Protein AF-A0A1R0WH63-F1 (afdb_monomer_lite)

Secondary structure (DSSP, 8-state):
-HHHHHHHHHHHHHHHHHHHHHH---HHHHHHHHHHHHHHHHS----EEEE-S-TTT--EEETT---EEETTTEEESSHHHHHHHTT--------------

Radius of gyration: 22.15 Å; chains: 1; bounding box: 42×49×55 Å

Sequence (101 aa):
MENQNKRRKARNQLNELYRKIEIEKNPRKIAFLRAEVSRIQNQKILFRVNFCDNPKCQKDIYSGQQVIKVGTSGIYCNMRCWAETFGAVTITVGEAVCSSK

Structure (mmCIF, N/CA/C/O backbone):
data_AF-A0A1R0WH63-F1
#
_entry.id   AF-A0A1R0WH63-F1
#
loop_
_atom_site.group_PDB
_atom_site.id
_atom_site.type_symbol
_atom_site.label_atom_id
_atom_site.label_alt_id
_atom_site.label_c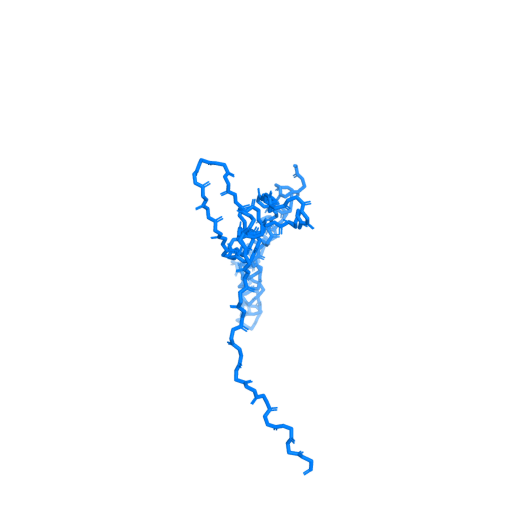omp_id
_atom_site.label_asym_id
_atom_site.label_entity_id
_atom_site.label_seq_id
_atom_site.pdbx_PDB_ins_code
_atom_site.Cartn_x
_atom_site.Cartn_y
_atom_site.Cartn_z
_atom_site.occupancy
_atom_site.B_iso_or_equiv
_atom_site.auth_seq_id
_atom_site.auth_comp_id
_atom_site.auth_asym_id
_atom_site.auth_atom_id
_atom_site.pdbx_PDB_model_num
ATOM 1 N N . MET A 1 1 ? 0.998 15.298 -1.637 1.00 53.03 1 MET A N 1
ATOM 2 C CA . MET A 1 1 ? 0.186 15.884 -0.541 1.00 53.03 1 MET A CA 1
ATOM 3 C C . MET A 1 1 ? -1.052 15.057 -0.189 1.00 53.03 1 MET A C 1
ATOM 5 O O . MET A 1 1 ? -1.282 14.820 0.989 1.00 53.03 1 MET A O 1
ATOM 9 N N . GLU A 1 2 ? -1.818 14.549 -1.158 1.00 54.94 2 GLU A N 1
ATOM 10 C CA . GLU A 1 2 ? -3.086 13.828 -0.912 1.00 54.94 2 GLU A CA 1
ATOM 11 C C . GLU A 1 2 ? -2.987 12.621 0.050 1.00 54.94 2 GLU A C 1
ATOM 13 O O . GLU A 1 2 ? -3.842 12.425 0.914 1.00 54.94 2 GLU A O 1
ATOM 18 N N . ASN A 1 3 ? -1.897 11.849 -0.024 1.00 61.72 3 ASN A N 1
ATOM 19 C CA . ASN A 1 3 ? -1.673 10.692 0.852 1.00 61.72 3 ASN A CA 1
ATOM 20 C C . ASN A 1 3 ? -1.422 11.057 2.322 1.00 61.72 3 ASN A C 1
ATOM 22 O O . ASN A 1 3 ? -1.800 10.297 3.214 1.00 61.72 3 ASN A O 1
ATOM 26 N N . GLN A 1 4 ? -0.813 12.213 2.601 1.00 63.62 4 GLN A N 1
ATOM 27 C CA . GLN A 1 4 ? -0.592 12.658 3.981 1.00 63.62 4 GLN A CA 1
ATOM 28 C C . GLN A 1 4 ? -1.914 13.080 4.635 1.00 63.62 4 GLN A C 1
ATOM 30 O O . GLN A 1 4 ? -2.162 12.737 5.791 1.00 63.62 4 GLN A O 1
ATOM 35 N N . ASN A 1 5 ? -2.808 13.715 3.870 1.00 76.38 5 ASN A N 1
ATOM 36 C CA . ASN A 1 5 ? -4.144 14.085 4.339 1.00 76.38 5 ASN A CA 1
ATOM 37 C C . ASN A 1 5 ? -5.012 12.856 4.644 1.00 76.38 5 ASN A C 1
ATOM 39 O O . ASN A 1 5 ? -5.662 12.816 5.689 1.00 76.38 5 ASN A O 1
ATOM 43 N N . LYS A 1 6 ? -4.969 11.816 3.797 1.00 75.25 6 LYS A N 1
ATOM 44 C CA . LYS A 1 6 ? -5.688 10.550 4.042 1.00 75.25 6 LYS A CA 1
ATOM 45 C C . LYS A 1 6 ? -5.206 9.855 5.322 1.00 75.25 6 LYS A C 1
ATOM 47 O O . LYS A 1 6 ? -6.029 9.457 6.143 1.00 75.25 6 LYS A O 1
ATOM 52 N N . ARG A 1 7 ? -3.887 9.799 5.558 1.00 71.94 7 ARG A N 1
ATOM 53 C CA . ARG A 1 7 ? -3.314 9.259 6.808 1.00 71.94 7 ARG A CA 1
ATOM 54 C C . ARG A 1 7 ? -3.714 10.070 8.035 1.00 71.94 7 ARG A C 1
ATOM 56 O O . ARG A 1 7 ? -4.063 9.491 9.059 1.00 71.94 7 ARG A O 1
ATOM 63 N N . ARG A 1 8 ? -3.685 11.403 7.935 1.00 80.19 8 ARG A N 1
ATOM 64 C CA . ARG A 1 8 ? -4.097 12.294 9.028 1.00 80.19 8 ARG A CA 1
ATOM 65 C C . ARG A 1 8 ? -5.570 12.081 9.385 1.00 80.19 8 ARG A C 1
ATOM 67 O O . ARG A 1 8 ? -5.894 11.984 10.563 1.00 80.19 8 ARG A O 1
ATOM 74 N N . LYS A 1 9 ? -6.440 11.922 8.383 1.00 84.62 9 LYS A N 1
ATOM 75 C CA . LYS A 1 9 ? -7.868 11.638 8.580 1.00 84.62 9 LYS A CA 1
ATOM 76 C C . LYS A 1 9 ? -8.101 10.283 9.255 1.00 84.62 9 LYS A C 1
ATOM 78 O O . LYS A 1 9 ? -8.802 10.240 10.260 1.00 84.62 9 LYS A O 1
ATOM 83 N N . ALA A 1 10 ? -7.459 9.217 8.771 1.00 81.75 10 ALA A N 1
ATOM 84 C CA . ALA A 1 10 ? -7.562 7.884 9.373 1.00 81.75 10 ALA A CA 1
ATOM 85 C C . ALA A 1 10 ? -7.058 7.865 10.827 1.00 81.75 10 ALA A C 1
ATOM 87 O O . ALA A 1 10 ? -7.692 7.281 11.702 1.00 81.75 10 ALA A O 1
ATOM 88 N N . ARG A 1 11 ? -5.956 8.572 11.113 1.00 82.00 11 ARG A N 1
ATOM 89 C CA . ARG A 1 11 ? -5.412 8.701 12.473 1.00 82.00 11 ARG A CA 1
ATOM 90 C C . ARG A 1 11 ? -6.360 9.452 13.410 1.00 82.00 11 ARG A C 1
ATOM 92 O O . ARG A 1 11 ? -6.553 9.024 14.542 1.00 82.00 11 ARG A O 1
ATOM 99 N N . ASN A 1 12 ? -6.978 10.533 12.935 1.00 87.94 12 ASN A N 1
ATOM 100 C CA . ASN A 1 12 ? -7.975 11.272 13.711 1.00 87.94 12 ASN A CA 1
ATOM 101 C C . ASN A 1 12 ? -9.202 10.401 14.027 1.00 87.94 12 ASN A C 1
ATOM 103 O O . ASN A 1 12 ? -9.658 10.397 15.166 1.00 87.94 12 ASN A O 1
ATOM 107 N N . GLN A 1 13 ? -9.685 9.623 13.051 1.00 88.06 13 GLN A N 1
ATOM 108 C CA . GLN A 1 13 ? -10.795 8.682 13.245 1.00 88.06 13 GLN A CA 1
ATOM 109 C C . GLN A 1 13 ? -10.459 7.596 14.279 1.00 88.06 13 GLN A C 1
ATOM 111 O O . GLN A 1 13 ? -11.271 7.305 15.152 1.00 88.06 13 GLN A O 1
ATOM 116 N N . LEU A 1 14 ? -9.245 7.040 14.229 1.00 87.50 14 LEU A N 1
ATOM 117 C CA . LEU A 1 14 ? -8.757 6.063 15.209 1.00 87.50 14 LEU A CA 1
ATOM 118 C C . LEU A 1 14 ? -8.731 6.636 16.631 1.00 87.50 14 LEU A C 1
ATOM 120 O O . LEU A 1 14 ? -9.234 6.006 17.559 1.00 87.50 14 LEU A O 1
ATOM 124 N N . ASN A 1 15 ? -8.200 7.849 16.798 1.00 89.31 15 ASN A N 1
ATOM 125 C CA . ASN A 1 15 ? -8.157 8.518 18.100 1.00 89.31 15 ASN A CA 1
ATOM 126 C C . ASN A 1 15 ? -9.563 8.767 18.670 1.00 89.31 15 ASN A C 1
ATOM 128 O O . ASN A 1 15 ? -9.778 8.626 19.873 1.00 89.31 15 ASN A O 1
ATOM 132 N N . GLU A 1 16 ? -10.526 9.125 17.818 1.00 93.62 16 GLU A N 1
ATOM 133 C CA . GLU A 1 16 ? -11.918 9.315 18.231 1.00 93.62 16 GLU A CA 1
ATOM 134 C C . GLU A 1 16 ? -12.561 8.000 18.700 1.00 93.62 16 GLU A C 1
ATOM 136 O O . GLU A 1 16 ? -13.247 7.976 19.723 1.00 93.62 16 GLU A O 1
ATOM 141 N N . LEU A 1 17 ? -12.310 6.894 17.992 1.00 91.25 17 LEU A N 1
ATOM 142 C CA . LEU A 1 17 ? -12.794 5.569 18.385 1.00 91.25 17 LEU A CA 1
ATOM 143 C C . LEU A 1 17 ? -12.201 5.114 19.722 1.00 91.25 17 LEU A C 1
ATOM 145 O O . LEU A 1 17 ? -12.945 4.610 20.560 1.00 91.25 17 LEU A O 1
ATOM 149 N N . TYR A 1 18 ? -1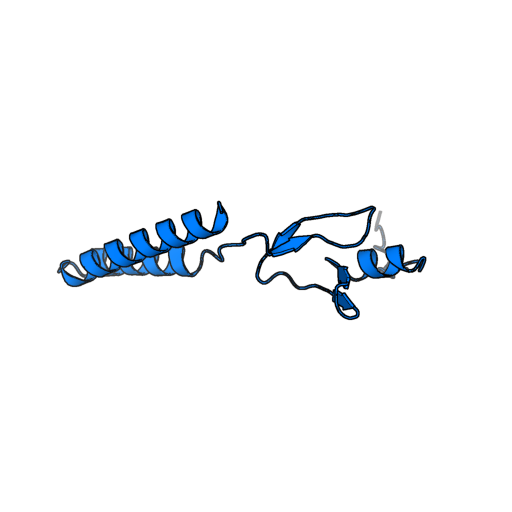0.905 5.343 19.960 1.00 90.88 18 TYR A N 1
ATOM 150 C CA . TYR A 1 18 ? -10.283 5.022 21.249 1.00 90.88 18 TYR A CA 1
ATOM 151 C C . TYR A 1 18 ? -10.917 5.795 22.410 1.00 90.88 18 TYR A C 1
ATOM 153 O O . TYR A 1 18 ? -11.280 5.179 23.409 1.00 90.88 18 TYR A O 1
ATOM 161 N N . ARG A 1 19 ? -11.172 7.102 22.251 1.00 93.62 19 ARG A N 1
ATOM 162 C CA . ARG A 1 19 ? -11.891 7.892 23.270 1.00 93.62 19 ARG A CA 1
ATOM 163 C C . ARG A 1 19 ? -13.295 7.353 23.543 1.00 93.62 19 ARG A C 1
ATOM 165 O O . ARG A 1 19 ? -13.724 7.298 24.690 1.00 93.62 19 ARG A O 1
ATOM 172 N N . LYS A 1 20 ? -14.025 6.939 22.501 1.00 93.56 20 LYS A N 1
ATOM 173 C CA . LYS A 1 20 ? -15.360 6.337 22.668 1.00 93.56 20 LYS A CA 1
ATOM 174 C C . LYS A 1 20 ? -15.293 5.023 23.444 1.00 93.56 20 LYS A C 1
ATOM 176 O O . LYS A 1 20 ? -16.172 4.778 24.259 1.00 93.56 20 LYS A O 1
ATOM 181 N N . ILE A 1 21 ? -14.265 4.205 23.218 1.00 92.94 21 ILE A N 1
ATOM 182 C CA . ILE A 1 21 ? -14.058 2.944 23.946 1.00 92.94 21 ILE A CA 1
ATOM 183 C C . ILE A 1 21 ? -13.781 3.192 25.433 1.00 92.94 21 ILE A C 1
ATOM 185 O O . ILE A 1 21 ? -14.293 2.445 26.256 1.00 92.94 21 ILE A O 1
ATOM 189 N N . GLU A 1 22 ? -13.008 4.226 25.777 1.00 91.25 22 GLU A N 1
ATOM 190 C CA . GLU A 1 22 ? -12.691 4.568 27.174 1.00 91.25 22 GLU A CA 1
ATOM 191 C C . GLU A 1 22 ? -13.922 5.015 27.978 1.00 91.25 22 GLU A C 1
ATOM 193 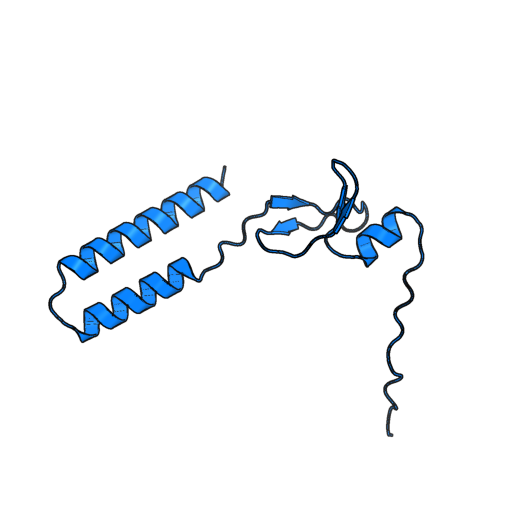O O . GLU A 1 22 ? -14.018 4.732 29.170 1.00 91.25 22 GLU A O 1
ATOM 198 N N . ILE A 1 23 ? -14.866 5.708 27.334 1.00 94.62 23 ILE A N 1
ATOM 199 C CA . ILE A 1 23 ? -16.065 6.254 27.992 1.00 94.62 23 ILE A CA 1
ATOM 200 C C . ILE A 1 23 ? -17.217 5.233 28.007 1.00 94.62 23 ILE A C 1
ATOM 202 O O . ILE A 1 23 ? -18.086 5.274 28.882 1.00 94.62 23 ILE A O 1
ATOM 206 N N . GLU A 1 24 ? -17.258 4.325 27.031 1.00 94.00 24 GLU A N 1
ATOM 207 C CA . GLU A 1 24 ? -18.343 3.361 26.872 1.00 94.00 24 GLU A CA 1
ATOM 208 C C . GLU A 1 24 ? -18.309 2.281 27.961 1.00 94.00 24 GLU A C 1
ATOM 210 O O . GLU A 1 24 ? -17.286 1.651 28.209 1.00 94.00 24 GLU A O 1
ATOM 215 N N . LYS A 1 25 ? -19.462 2.029 28.591 1.00 92.12 25 LYS A N 1
ATOM 216 C CA . LYS A 1 25 ? -19.615 1.011 29.646 1.00 92.12 25 LYS A CA 1
ATOM 217 C C . LYS A 1 25 ? -20.296 -0.258 29.136 1.00 92.12 25 LYS A C 1
ATOM 219 O O . LYS A 1 25 ? -20.221 -1.297 29.786 1.00 92.12 25 LYS A O 1
ATOM 224 N N . ASN A 1 26 ? -20.968 -0.197 27.982 1.00 95.38 26 ASN A N 1
ATOM 225 C CA . ASN A 1 26 ? -21.657 -1.347 27.410 1.00 95.38 26 ASN A CA 1
ATOM 226 C C . ASN A 1 26 ? -20.672 -2.289 26.683 1.00 95.38 26 ASN A C 1
ATOM 228 O O . ASN A 1 26 ? -20.127 -1.916 25.638 1.00 95.38 26 ASN A O 1
ATOM 232 N N . PRO A 1 27 ? -20.503 -3.545 27.139 1.00 90.62 27 PRO A N 1
ATOM 233 C CA . PRO A 1 27 ? -19.515 -4.470 26.582 1.00 90.62 27 PRO A CA 1
ATOM 234 C C . PRO A 1 27 ? -1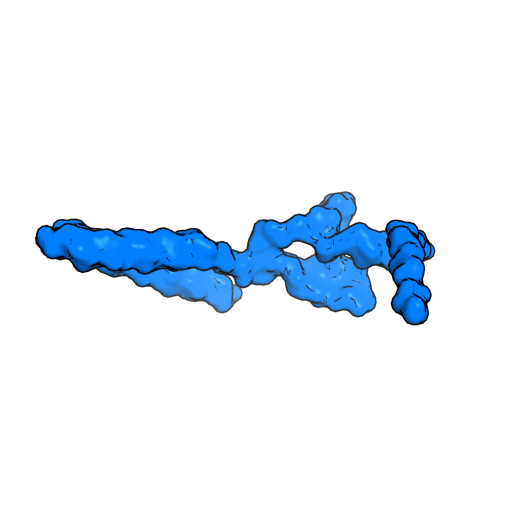9.774 -4.837 25.114 1.00 90.62 27 PRO A C 1
ATOM 236 O O . PRO A 1 27 ? -18.825 -4.992 24.344 1.00 90.62 27 PRO A O 1
ATOM 239 N N . ARG A 1 28 ? -21.041 -4.919 24.678 1.00 92.38 28 ARG A N 1
ATOM 240 C CA . ARG A 1 28 ? -21.375 -5.202 23.268 1.00 92.38 28 ARG A CA 1
ATOM 241 C C . ARG A 1 28 ? -20.947 -4.055 22.358 1.00 92.38 28 ARG A C 1
ATOM 243 O O . ARG A 1 28 ? -20.440 -4.277 21.261 1.00 92.38 28 ARG A O 1
ATOM 250 N N . LYS A 1 29 ? -21.116 -2.822 22.834 1.00 92.88 29 LYS A N 1
ATOM 251 C CA . LYS A 1 29 ? -20.753 -1.617 22.089 1.00 92.88 29 LYS A CA 1
ATOM 252 C C . LYS A 1 29 ? -19.237 -1.414 22.052 1.00 92.88 29 LYS A C 1
ATOM 254 O O . LYS A 1 29 ? -18.708 -1.060 21.004 1.00 92.88 29 LYS A O 1
ATOM 259 N N . ILE A 1 30 ? -18.527 -1.756 23.130 1.00 91.00 30 ILE A N 1
ATOM 260 C CA . ILE A 1 30 ? -17.056 -1.820 23.145 1.00 91.00 30 ILE A CA 1
ATOM 261 C C . ILE A 1 30 ? -16.538 -2.824 22.107 1.00 91.00 30 ILE A C 1
ATOM 263 O O . ILE A 1 30 ? -15.625 -2.497 21.351 1.00 91.00 30 ILE A O 1
ATOM 267 N N . ALA A 1 31 ? -17.117 -4.028 22.037 1.00 91.38 31 ALA A N 1
ATOM 268 C CA . ALA A 1 31 ? -16.714 -5.039 21.058 1.00 91.38 31 ALA A CA 1
ATOM 269 C C . ALA A 1 31 ? -16.888 -4.540 19.613 1.00 91.38 31 ALA A C 1
ATOM 271 O O . ALA A 1 31 ? -15.978 -4.687 18.797 1.00 91.38 31 ALA A O 1
ATOM 272 N N . PHE A 1 32 ? -18.009 -3.872 19.324 1.00 94.19 32 PHE A N 1
ATOM 273 C CA . PHE A 1 32 ? -18.251 -3.245 18.024 1.00 94.19 32 PHE A CA 1
ATOM 274 C C . PHE A 1 32 ? -17.215 -2.158 17.693 1.00 94.19 32 PHE A C 1
ATOM 276 O O . PHE A 1 32 ? -16.625 -2.165 16.615 1.00 94.19 32 PHE A O 1
ATOM 283 N N . LEU A 1 33 ? -16.929 -1.254 18.636 1.00 93.00 33 LEU A N 1
ATOM 284 C CA . LEU A 1 33 ? -15.935 -0.194 18.441 1.00 93.00 33 LEU A CA 1
ATOM 285 C C . LEU A 1 33 ? -14.523 -0.756 18.212 1.00 93.00 33 LEU A C 1
ATOM 287 O O . LEU A 1 33 ? -13.791 -0.248 17.364 1.00 93.00 33 LEU A O 1
ATOM 291 N N . ARG A 1 34 ? -14.146 -1.827 18.922 1.00 90.38 34 ARG A N 1
ATOM 292 C CA . ARG A 1 34 ? -12.866 -2.524 18.711 1.00 90.38 34 ARG A CA 1
ATOM 293 C C . ARG A 1 34 ? -12.786 -3.173 17.329 1.00 90.38 34 ARG A C 1
ATOM 295 O O . ARG A 1 34 ? -11.737 -3.091 16.697 1.00 90.38 34 ARG A O 1
ATOM 302 N N . ALA A 1 35 ? -13.880 -3.755 16.838 1.00 88.62 35 ALA A N 1
ATOM 303 C CA . ALA A 1 35 ? -13.935 -4.295 15.482 1.00 88.62 35 ALA A CA 1
ATOM 304 C C . ALA A 1 35 ? -13.726 -3.198 14.422 1.00 88.62 35 ALA A C 1
ATOM 306 O O . ALA A 1 35 ? -12.973 -3.407 13.471 1.00 88.62 35 ALA A O 1
ATOM 307 N N . GLU A 1 36 ? -14.304 -2.007 14.613 1.00 90.12 36 GLU A N 1
ATOM 308 C CA . GLU A 1 36 ? -14.098 -0.872 13.700 1.00 90.12 36 GLU A CA 1
ATOM 309 C C . GLU A 1 36 ? -12.653 -0.345 13.751 1.00 90.12 36 GLU A C 1
ATOM 311 O O . GLU A 1 36 ? -12.063 -0.056 12.710 1.00 90.12 36 GLU A O 1
ATOM 316 N N . VAL A 1 37 ? -12.034 -0.296 14.939 1.00 88.56 37 VAL A N 1
ATOM 317 C CA . VAL A 1 37 ? -10.599 0.014 15.088 1.00 88.56 37 VAL A CA 1
ATOM 318 C C . VAL A 1 37 ? -9.753 -0.975 14.290 1.00 88.56 37 VAL A C 1
ATOM 320 O O . VAL A 1 37 ? -8.932 -0.552 13.475 1.00 88.56 37 VAL A O 1
ATOM 323 N N . SER A 1 38 ? -9.988 -2.279 14.457 1.00 84.56 38 SER A N 1
ATOM 324 C CA . SER A 1 38 ? -9.291 -3.304 13.678 1.00 84.56 38 SER A CA 1
ATOM 325 C C . SER A 1 38 ? -9.551 -3.156 12.181 1.00 84.56 38 SER A C 1
ATOM 327 O O . SER A 1 38 ? -8.628 -3.332 11.396 1.00 84.56 38 SER A O 1
ATOM 329 N N . ARG A 1 39 ? -10.760 -2.776 11.756 1.00 84.44 39 ARG A N 1
ATOM 330 C CA . ARG A 1 39 ? -11.085 -2.538 10.342 1.00 84.44 39 ARG A CA 1
ATOM 331 C C . ARG A 1 39 ? -10.267 -1.392 9.750 1.00 84.44 39 ARG A C 1
ATOM 333 O O . ARG A 1 39 ? -9.720 -1.544 8.662 1.00 84.44 39 ARG A O 1
ATOM 340 N N . ILE A 1 40 ? -10.146 -0.273 10.462 1.00 82.75 40 ILE A N 1
ATOM 341 C CA . ILE A 1 40 ? -9.367 0.892 10.015 1.00 82.75 40 ILE A CA 1
ATOM 342 C C . ILE A 1 40 ? -7.861 0.596 10.055 1.00 82.75 40 ILE A C 1
ATOM 344 O O . ILE A 1 40 ? -7.134 1.015 9.159 1.00 82.75 40 ILE A O 1
ATOM 348 N N . GLN A 1 41 ? -7.383 -0.151 11.053 1.00 76.69 41 GLN A N 1
ATOM 349 C CA . GLN A 1 41 ? -5.980 -0.578 11.123 1.00 76.69 41 GLN A CA 1
ATOM 350 C C . GLN A 1 41 ? -5.622 -1.589 10.024 1.00 76.69 41 GLN A C 1
ATOM 352 O O . GLN A 1 41 ? -4.538 -1.512 9.448 1.00 76.69 41 GLN A O 1
ATOM 357 N N . ASN A 1 42 ? -6.540 -2.508 9.710 1.00 71.62 42 ASN A N 1
ATOM 358 C CA . ASN A 1 42 ? -6.362 -3.544 8.691 1.00 71.62 42 ASN A CA 1
ATOM 359 C C . ASN A 1 42 ? -6.702 -3.073 7.277 1.00 71.62 42 ASN A C 1
ATOM 361 O O . ASN A 1 42 ? -6.359 -3.760 6.312 1.00 71.62 42 ASN A O 1
ATOM 365 N N . GLN A 1 43 ? -7.322 -1.901 7.118 1.00 70.62 43 GLN A N 1
ATOM 366 C CA . GLN A 1 43 ? -7.248 -1.172 5.861 1.00 70.62 43 GLN A CA 1
ATOM 367 C C . GLN A 1 43 ? -5.775 -0.842 5.632 1.00 70.62 43 GLN A C 1
ATOM 369 O O . GLN A 1 43 ? -5.278 0.200 6.052 1.00 70.62 43 GLN A O 1
ATOM 374 N N . LYS A 1 44 ? -5.060 -1.747 4.949 1.00 59.44 44 LYS A N 1
ATOM 375 C CA . LYS A 1 44 ? -3.794 -1.437 4.291 1.00 59.44 44 LYS A CA 1
ATOM 376 C C . LYS A 1 44 ? -4.074 -0.210 3.443 1.00 59.44 44 LYS A C 1
ATOM 378 O O . LYS A 1 44 ? -4.679 -0.312 2.378 1.00 59.44 44 LYS A O 1
ATOM 383 N N . ILE A 1 45 ? -3.690 0.960 3.942 1.00 59.25 45 ILE A N 1
ATOM 384 C CA . ILE A 1 45 ? -3.730 2.186 3.163 1.00 59.25 45 ILE A CA 1
ATOM 385 C C . ILE A 1 45 ? -2.688 1.963 2.070 1.00 59.25 45 ILE A C 1
ATOM 387 O O . ILE A 1 45 ? -1.501 2.206 2.267 1.00 59.25 45 ILE A O 1
ATOM 391 N N . LEU A 1 46 ? -3.126 1.414 0.940 1.00 60.50 46 LEU A N 1
ATOM 392 C CA . LEU A 1 46 ? -2.340 1.282 -0.272 1.00 60.50 46 LEU A CA 1
ATOM 393 C C . LEU A 1 46 ? -2.166 2.699 -0.804 1.00 60.50 46 LEU A C 1
ATOM 395 O O . LEU A 1 46 ? -3.026 3.249 -1.484 1.00 60.50 46 LEU A O 1
ATOM 399 N N . PHE A 1 47 ? -1.072 3.339 -0.415 1.00 69.25 47 PHE A N 1
ATOM 400 C CA . PHE A 1 47 ? -0.673 4.615 -0.984 1.00 69.25 47 PHE A CA 1
ATOM 401 C C . PHE A 1 47 ? 0.344 4.359 -2.089 1.00 69.25 47 PHE A C 1
ATOM 403 O O . PHE A 1 47 ? 1.224 3.509 -1.931 1.00 69.25 47 PHE A O 1
ATOM 410 N N . ARG A 1 48 ? 0.223 5.088 -3.203 1.00 81.19 48 ARG A N 1
ATOM 411 C CA . ARG A 1 48 ? 1.223 5.053 -4.272 1.00 81.19 48 ARG A CA 1
ATOM 412 C C . ARG A 1 48 ? 2.575 5.503 -3.717 1.00 81.19 48 ARG A C 1
ATOM 414 O O . ARG A 1 48 ? 2.664 6.577 -3.115 1.00 81.19 48 ARG A O 1
ATOM 421 N N . VAL A 1 49 ? 3.591 4.672 -3.910 1.00 84.75 49 VAL A N 1
ATOM 422 C CA . VAL A 1 49 ? 4.981 4.890 -3.495 1.00 84.75 49 VAL A CA 1
ATOM 423 C C . VAL A 1 49 ? 5.828 5.310 -4.687 1.00 84.75 49 VAL A C 1
ATOM 425 O O . VAL A 1 49 ? 6.599 6.255 -4.568 1.00 84.75 49 VAL A O 1
ATOM 428 N N . ASN A 1 50 ? 5.676 4.628 -5.823 1.00 89.81 50 ASN A N 1
ATOM 429 C CA . ASN A 1 50 ? 6.441 4.904 -7.036 1.00 89.81 50 ASN A CA 1
ATOM 430 C C . ASN A 1 50 ? 5.673 4.450 -8.293 1.00 89.81 50 ASN A C 1
ATOM 432 O O . ASN A 1 50 ? 4.497 4.092 -8.196 1.00 89.81 50 ASN A O 1
ATOM 436 N N . PHE A 1 51 ? 6.343 4.445 -9.442 1.00 92.69 51 PHE A N 1
ATOM 437 C CA . PHE A 1 51 ? 5.872 3.892 -10.708 1.00 92.69 51 PHE A CA 1
ATOM 438 C C . PHE A 1 51 ? 6.794 2.764 -11.180 1.00 92.69 51 PHE A C 1
ATOM 440 O O . PHE A 1 51 ? 7.927 2.643 -10.721 1.00 92.69 51 PHE A O 1
ATOM 447 N N . CYS A 1 52 ? 6.287 1.920 -12.076 1.00 93.88 52 CYS A N 1
ATOM 448 C CA . CYS A 1 52 ? 7.094 0.927 -12.779 1.00 93.88 52 CYS A CA 1
ATOM 449 C C . CYS A 1 52 ? 7.960 1.600 -13.854 1.00 93.88 52 CYS A C 1
ATOM 451 O O . CYS A 1 52 ? 7.418 2.270 -14.732 1.00 93.88 52 CYS A O 1
ATOM 453 N N . ASP A 1 53 ? 9.267 1.343 -13.845 1.00 94.69 53 ASP A N 1
ATOM 454 C CA . ASP A 1 53 ? 10.229 1.939 -14.783 1.00 94.69 53 ASP A CA 1
ATOM 455 C C . ASP A 1 53 ? 10.178 1.352 -16.202 1.00 94.69 53 ASP A C 1
ATOM 457 O O . ASP A 1 53 ? 10.840 1.865 -17.100 1.00 94.69 53 ASP A O 1
ATOM 461 N N . ASN A 1 54 ? 9.378 0.306 -16.448 1.00 93.38 54 ASN A N 1
ATOM 462 C CA . ASN A 1 54 ? 9.129 -0.159 -17.816 1.00 93.38 54 ASN A CA 1
ATOM 463 C C . ASN A 1 54 ? 8.305 0.906 -18.576 1.00 93.38 54 ASN A C 1
ATOM 465 O O . ASN A 1 54 ? 7.134 1.109 -18.217 1.00 93.38 54 ASN A O 1
ATOM 469 N N . PRO A 1 55 ? 8.837 1.515 -19.660 1.00 90.50 55 PRO A N 1
ATOM 470 C CA . PRO A 1 55 ? 8.157 2.575 -20.410 1.00 90.50 55 PRO A CA 1
ATOM 471 C C . PRO A 1 55 ? 6.810 2.156 -21.007 1.00 90.50 55 PRO A C 1
ATOM 473 O O . PRO A 1 55 ? 5.946 2.999 -21.215 1.00 90.50 55 PRO A O 1
ATOM 476 N N . LYS A 1 56 ? 6.609 0.857 -21.267 1.00 91.06 56 LYS A N 1
ATOM 477 C CA . LYS A 1 56 ? 5.340 0.318 -21.786 1.00 91.06 56 LYS A CA 1
ATOM 478 C C . LYS A 1 56 ? 4.280 0.121 -20.699 1.00 91.06 56 LYS A C 1
ATOM 480 O O . LYS A 1 56 ? 3.107 -0.037 -21.020 1.00 91.06 56 LYS A O 1
ATOM 485 N N . CYS A 1 57 ? 4.684 0.066 -19.428 1.00 92.88 57 CYS A N 1
ATOM 486 C CA . CYS A 1 57 ? 3.806 -0.270 -18.309 1.00 92.88 57 CYS A CA 1
ATOM 487 C C . CYS A 1 57 ? 3.443 0.961 -17.477 1.00 92.88 57 CYS A C 1
ATOM 489 O O . CYS A 1 57 ? 2.259 1.241 -17.318 1.00 92.88 57 CYS A O 1
ATOM 491 N N . GLN A 1 58 ? 4.444 1.650 -16.912 1.00 91.94 58 GLN A N 1
ATOM 492 C CA . GLN A 1 58 ? 4.292 2.859 -16.080 1.00 91.94 58 GLN A CA 1
ATOM 493 C C . GLN A 1 58 ? 3.199 2.796 -14.989 1.00 91.94 58 GLN A C 1
ATOM 495 O O . GLN A 1 58 ? 2.695 3.821 -14.534 1.00 91.94 58 GLN A O 1
ATOM 500 N N . LYS A 1 59 ? 2.822 1.594 -14.532 1.00 92.06 59 LYS A N 1
ATOM 501 C CA . LYS A 1 59 ? 1.778 1.414 -13.514 1.00 92.06 59 LYS A CA 1
ATOM 502 C C . LYS A 1 59 ? 2.218 1.937 -12.149 1.00 92.06 59 LYS A C 1
ATOM 504 O O . LYS A 1 59 ? 3.377 1.777 -11.762 1.00 92.06 59 LYS A O 1
ATOM 509 N N . ASP A 1 60 ? 1.250 2.464 -11.402 1.00 92.06 60 ASP A N 1
ATOM 510 C CA . ASP A 1 60 ? 1.392 2.815 -9.990 1.00 92.06 60 ASP A CA 1
ATOM 511 C C . ASP A 1 60 ? 1.852 1.601 -9.161 1.00 92.06 60 ASP A C 1
ATOM 513 O O . ASP A 1 60 ? 1.307 0.500 -9.274 1.00 92.06 60 ASP A O 1
ATOM 517 N N . ILE A 1 61 ? 2.835 1.822 -8.289 1.00 89.38 61 ILE A N 1
ATOM 518 C CA . ILE A 1 61 ? 3.310 0.862 -7.290 1.00 89.38 61 ILE A CA 1
ATOM 519 C C . ILE A 1 61 ? 2.826 1.319 -5.922 1.00 89.38 61 ILE A C 1
ATOM 521 O O . ILE A 1 61 ? 3.130 2.434 -5.485 1.00 89.38 61 ILE A O 1
ATOM 525 N N . TYR A 1 62 ? 2.103 0.449 -5.221 1.00 88.00 62 TYR A N 1
ATOM 526 C CA . TYR A 1 62 ? 1.532 0.752 -3.911 1.00 88.00 62 TYR A CA 1
ATOM 527 C C . TYR A 1 62 ? 2.355 0.179 -2.755 1.00 88.00 62 TYR A C 1
ATOM 529 O O . TYR A 1 62 ? 3.127 -0.767 -2.896 1.00 88.00 62 TYR A O 1
ATOM 537 N N . SER A 1 63 ? 2.186 0.765 -1.572 1.00 83.19 63 SER A N 1
ATOM 538 C CA . SER A 1 63 ? 2.853 0.304 -0.354 1.00 83.19 63 SER A CA 1
ATOM 539 C C . SER A 1 63 ? 2.529 -1.158 -0.033 1.00 83.19 63 SER A C 1
ATOM 541 O O . SER A 1 63 ? 1.368 -1.546 0.019 1.00 83.19 63 SER A O 1
ATOM 543 N N . GLY A 1 64 ? 3.561 -1.971 0.206 1.00 82.50 64 GLY A N 1
ATOM 544 C CA . GLY A 1 64 ? 3.407 -3.400 0.494 1.00 82.50 64 GLY A CA 1
ATOM 545 C C . GLY A 1 64 ? 3.210 -4.282 -0.744 1.00 82.50 64 GLY A C 1
ATOM 546 O O . GLY A 1 64 ? 3.064 -5.493 -0.593 1.00 82.50 64 GLY A O 1
ATOM 547 N N . GLN A 1 65 ? 3.223 -3.706 -1.949 1.00 85.12 65 GLN A N 1
ATOM 548 C CA . GLN A 1 65 ? 3.307 -4.459 -3.197 1.00 85.12 65 GLN A CA 1
ATOM 549 C C . GLN A 1 65 ? 4.722 -5.033 -3.357 1.00 85.12 65 GLN A C 1
ATOM 551 O O . GLN A 1 65 ? 5.708 -4.324 -3.153 1.00 85.12 65 GLN A O 1
ATOM 556 N N . GLN A 1 66 ? 4.826 -6.311 -3.726 1.00 89.88 66 GLN A N 1
ATOM 557 C CA . GLN A 1 66 ? 6.108 -6.904 -4.105 1.00 89.88 66 GLN A CA 1
ATOM 558 C C . GLN A 1 66 ? 6.585 -6.300 -5.428 1.00 89.88 66 GLN A C 1
ATOM 560 O O . GLN A 1 66 ? 5.805 -6.143 -6.367 1.00 89.88 66 GLN A O 1
ATOM 565 N N . VAL A 1 67 ? 7.867 -5.950 -5.486 1.00 93.94 67 VAL A N 1
ATOM 566 C CA . VAL A 1 67 ? 8.499 -5.308 -6.643 1.00 93.94 67 VAL A CA 1
ATOM 567 C C . VAL A 1 67 ? 9.879 -5.896 -6.877 1.00 93.94 67 VAL A C 1
ATOM 569 O O . VAL A 1 67 ? 10.482 -6.466 -5.968 1.00 93.94 67 VAL A O 1
ATOM 572 N N . ILE A 1 68 ? 10.400 -5.701 -8.083 1.00 93.19 68 ILE A N 1
ATOM 573 C CA . ILE A 1 68 ? 11.796 -5.982 -8.405 1.00 93.19 68 ILE A CA 1
ATOM 574 C C . ILE A 1 68 ? 12.555 -4.667 -8.384 1.00 93.19 68 ILE A C 1
ATOM 576 O O . ILE A 1 68 ? 12.213 -3.743 -9.121 1.00 93.19 68 ILE A O 1
ATOM 580 N N . LYS A 1 69 ? 13.586 -4.592 -7.542 1.00 92.69 69 LYS A N 1
ATOM 581 C CA . LYS A 1 69 ? 14.504 -3.456 -7.484 1.00 92.69 69 LYS A CA 1
ATOM 582 C C . LYS A 1 69 ? 15.824 -3.829 -8.153 1.00 92.69 69 LYS A C 1
ATOM 584 O O . LYS A 1 69 ? 16.420 -4.840 -7.797 1.00 92.69 69 LYS A O 1
ATOM 589 N N . VAL A 1 70 ? 16.279 -3.002 -9.087 1.00 89.62 70 VAL A N 1
ATOM 590 C CA . VAL A 1 70 ? 17.504 -3.210 -9.867 1.00 89.62 70 VAL A CA 1
ATOM 591 C C . VAL A 1 70 ? 18.342 -1.940 -9.825 1.00 89.62 70 VAL A C 1
ATOM 593 O O . VAL A 1 70 ? 17.892 -0.870 -10.231 1.00 89.62 70 VAL A O 1
ATOM 596 N N . GLY A 1 71 ? 19.569 -2.049 -9.319 1.00 86.88 71 GLY A N 1
ATOM 597 C CA . GLY A 1 71 ? 20.438 -0.892 -9.110 1.00 86.88 71 GLY A CA 1
ATOM 598 C C . GLY A 1 71 ? 19.843 0.135 -8.138 1.00 86.88 71 GLY A C 1
ATOM 599 O O . GLY A 1 71 ? 19.122 -0.205 -7.194 1.00 86.88 71 GLY A O 1
ATOM 600 N N . THR A 1 72 ? 20.180 1.408 -8.352 1.00 84.00 72 THR A N 1
ATOM 601 C CA . THR A 1 72 ? 19.830 2.493 -7.423 1.00 84.00 72 THR A CA 1
ATOM 602 C C . THR A 1 72 ? 18.387 2.969 -7.589 1.00 84.00 72 THR A C 1
ATOM 604 O O . THR A 1 72 ? 17.703 3.182 -6.587 1.00 84.00 72 THR A O 1
ATOM 607 N N . SER A 1 73 ? 17.918 3.111 -8.833 1.00 82.69 73 SER A N 1
ATOM 608 C CA . SER A 1 73 ? 16.611 3.698 -9.159 1.00 82.69 73 SER A CA 1
ATOM 609 C C . SER A 1 73 ? 15.619 2.737 -9.808 1.00 82.69 73 SER A C 1
ATOM 611 O O . SER A 1 73 ? 14.431 3.015 -9.727 1.00 82.69 73 SER A O 1
ATOM 613 N N . GLY A 1 74 ? 16.074 1.623 -10.393 1.00 90.31 74 GLY A N 1
ATOM 614 C CA . GLY A 1 74 ? 15.222 0.712 -11.155 1.00 90.31 74 GLY A CA 1
ATOM 615 C C . GLY A 1 74 ? 14.187 0.013 -10.276 1.00 90.31 74 GLY A C 1
ATOM 616 O O . GLY A 1 74 ? 14.562 -0.812 -9.442 1.00 90.31 74 GLY A O 1
ATOM 617 N N . ILE A 1 75 ? 12.899 0.294 -10.461 1.00 94.06 75 ILE A N 1
ATOM 618 C CA . ILE A 1 75 ? 11.790 -0.384 -9.786 1.00 94.06 75 ILE A CA 1
ATOM 619 C C . ILE A 1 75 ? 10.777 -0.882 -10.818 1.00 94.06 75 ILE A C 1
ATOM 621 O O . ILE A 1 75 ? 10.191 -0.118 -11.579 1.00 94.06 75 ILE A O 1
ATOM 625 N N . TYR A 1 76 ? 10.501 -2.184 -10.790 1.00 94.62 76 TYR A N 1
ATOM 626 C CA . TYR A 1 76 ? 9.576 -2.843 -11.707 1.00 94.62 76 TYR A CA 1
ATOM 627 C C . TYR A 1 76 ? 8.471 -3.558 -10.936 1.00 94.62 76 TYR A C 1
ATOM 629 O O . TYR A 1 76 ? 8.717 -4.221 -9.927 1.00 94.62 76 TYR A O 1
ATOM 637 N N . CYS A 1 77 ? 7.233 -3.456 -11.423 1.00 93.94 77 CYS A N 1
ATOM 638 C CA . CYS A 1 77 ? 6.076 -4.040 -10.743 1.00 93.94 77 CYS A CA 1
ATOM 639 C C . CYS A 1 77 ? 6.037 -5.578 -10.796 1.00 93.94 77 CYS A C 1
ATOM 641 O O . CYS A 1 77 ? 5.310 -6.180 -10.012 1.00 93.94 77 CYS A O 1
ATOM 643 N N . ASN A 1 78 ? 6.788 -6.208 -11.708 1.00 92.56 78 ASN A N 1
ATOM 644 C CA . ASN A 1 78 ? 6.980 -7.658 -11.803 1.00 92.56 78 ASN A CA 1
ATOM 645 C C . ASN A 1 78 ? 8.180 -8.017 -12.709 1.00 92.56 78 ASN A C 1
ATOM 647 O O . ASN A 1 78 ? 8.738 -7.155 -13.392 1.00 92.56 78 ASN A O 1
ATOM 651 N N . MET A 1 79 ? 8.531 -9.311 -12.738 1.00 90.06 79 MET A N 1
ATOM 652 C CA . MET A 1 79 ? 9.633 -9.881 -13.536 1.00 90.06 79 MET A CA 1
ATOM 653 C C . MET A 1 79 ? 9.505 -9.607 -15.024 1.00 90.06 79 MET A C 1
ATOM 655 O O . MET A 1 79 ? 10.478 -9.221 -15.662 1.00 90.06 79 MET A O 1
ATOM 659 N N . ARG A 1 80 ? 8.296 -9.746 -15.566 1.00 90.38 80 ARG A N 1
ATOM 660 C CA . ARG A 1 80 ? 8.033 -9.487 -16.979 1.00 90.38 80 ARG A CA 1
ATOM 661 C C . ARG A 1 80 ? 8.365 -8.043 -17.355 1.00 90.38 80 ARG A C 1
ATOM 663 O O . ARG A 1 80 ? 9.019 -7.818 -18.363 1.00 90.38 80 ARG A O 1
ATOM 670 N N . CYS A 1 81 ? 7.961 -7.071 -16.535 1.00 92.25 81 CYS A N 1
ATOM 671 C CA . CYS A 1 81 ? 8.249 -5.666 -16.809 1.00 92.25 81 CYS A CA 1
ATOM 672 C C . CYS A 1 81 ? 9.750 -5.379 -16.792 1.00 92.25 81 CYS A C 1
ATOM 674 O O . CYS A 1 81 ? 10.229 -4.634 -17.640 1.00 92.25 81 CYS A O 1
ATOM 676 N N . TRP A 1 82 ? 10.491 -5.979 -15.862 1.00 91.88 82 TRP A N 1
ATOM 677 C CA . TRP A 1 82 ? 11.945 -5.851 -15.857 1.00 91.88 82 TRP A CA 1
ATOM 678 C C . TRP A 1 82 ? 12.579 -6.493 -17.103 1.00 91.88 82 TRP A C 1
ATOM 680 O O . TRP A 1 82 ? 13.344 -5.833 -17.804 1.00 91.88 82 TRP A O 1
ATOM 690 N N . ALA A 1 83 ? 12.197 -7.732 -17.427 1.00 90.25 83 ALA A N 1
ATOM 691 C CA . ALA A 1 83 ? 12.716 -8.482 -18.571 1.00 90.25 83 ALA A CA 1
ATOM 692 C C . ALA A 1 83 ? 12.478 -7.762 -19.910 1.00 90.25 83 ALA A C 1
ATOM 694 O O . ALA A 1 83 ? 13.411 -7.606 -20.696 1.00 90.25 83 ALA A O 1
ATOM 695 N N . GLU A 1 84 ? 11.266 -7.245 -20.140 1.00 89.44 84 GLU A N 1
ATOM 696 C CA . GLU A 1 84 ? 10.929 -6.478 -21.347 1.00 89.44 84 GLU A CA 1
ATOM 697 C C . GLU A 1 84 ? 11.795 -5.219 -21.503 1.00 89.44 84 GLU A C 1
ATOM 699 O O . GLU A 1 84 ? 12.148 -4.851 -22.623 1.00 89.44 84 GLU A O 1
ATOM 704 N N . THR A 1 85 ? 12.168 -4.572 -20.393 1.00 86.94 85 THR A N 1
ATOM 705 C CA . THR A 1 85 ? 13.002 -3.356 -20.411 1.00 86.94 85 THR A CA 1
ATOM 706 C C . THR A 1 85 ? 14.453 -3.672 -20.787 1.00 86.94 85 THR A C 1
ATOM 708 O O . THR A 1 85 ? 15.134 -2.840 -21.376 1.00 86.94 85 THR A O 1
ATOM 711 N N . PHE A 1 86 ? 14.914 -4.894 -20.508 1.00 84.50 86 PHE A N 1
ATOM 712 C CA . PHE A 1 86 ? 16.233 -5.395 -20.904 1.00 84.50 86 PHE A CA 1
ATOM 713 C C . PHE A 1 86 ? 16.241 -6.029 -22.312 1.00 84.50 86 PHE A C 1
ATOM 715 O O . PHE A 1 86 ? 17.257 -6.556 -22.753 1.00 84.50 86 PHE A O 1
A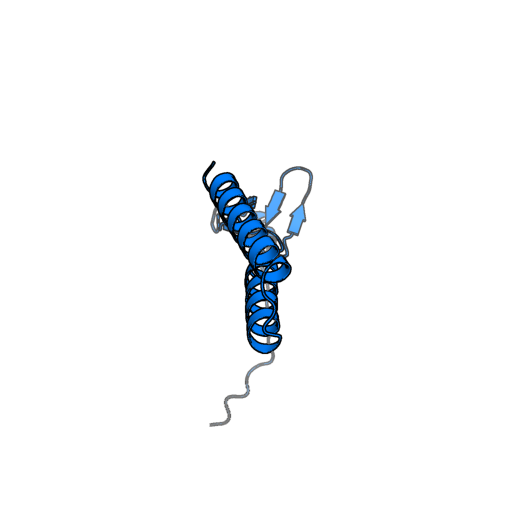TOM 722 N N . GLY A 1 87 ? 15.108 -6.015 -23.026 1.00 80.81 87 GLY A N 1
ATOM 723 C CA . GLY A 1 87 ? 14.970 -6.687 -24.322 1.00 80.81 87 GLY A CA 1
ATOM 724 C C . GLY A 1 87 ? 14.924 -8.217 -24.227 1.00 80.81 87 GLY A C 1
ATOM 725 O O . GLY A 1 87 ? 15.055 -8.899 -25.241 1.00 80.81 87 GLY A O 1
ATOM 726 N N . ALA A 1 88 ? 14.728 -8.771 -23.027 1.00 82.75 88 ALA A N 1
ATOM 727 C CA . ALA A 1 88 ? 14.605 -10.205 -22.822 1.00 82.75 88 ALA A CA 1
ATOM 728 C C . ALA A 1 88 ? 13.181 -10.686 -23.141 1.00 82.75 88 ALA A C 1
ATOM 730 O O . ALA A 1 88 ? 12.183 -10.034 -22.821 1.00 82.75 88 ALA A O 1
ATOM 731 N N . VAL A 1 89 ? 13.081 -11.875 -23.734 1.00 75.94 89 VAL A N 1
ATOM 732 C CA . VAL A 1 89 ? 11.800 -12.548 -23.968 1.00 75.94 89 VAL A CA 1
ATOM 733 C C . VAL A 1 89 ? 11.433 -13.343 -22.718 1.00 75.94 89 VAL A C 1
ATOM 735 O O . VAL A 1 89 ? 12.213 -14.162 -22.241 1.00 75.94 89 VAL A O 1
ATOM 738 N N . THR A 1 90 ? 10.237 -13.109 -22.175 1.00 68.62 90 THR A N 1
ATOM 739 C CA . THR A 1 90 ? 9.716 -13.914 -21.061 1.00 68.62 90 THR A CA 1
ATOM 740 C C . THR A 1 90 ? 8.935 -15.097 -21.627 1.00 68.62 90 THR A C 1
ATOM 742 O O . THR A 1 90 ? 7.878 -14.899 -22.222 1.00 68.62 90 THR A O 1
ATOM 745 N N . ILE A 1 91 ? 9.435 -16.319 -21.435 1.00 74.44 91 ILE A N 1
ATOM 746 C CA . ILE A 1 91 ? 8.710 -17.549 -21.778 1.00 74.44 91 ILE A CA 1
ATOM 747 C C . ILE A 1 91 ? 7.988 -18.022 -20.519 1.00 74.44 91 ILE A C 1
ATOM 749 O O . ILE A 1 91 ? 8.621 -18.378 -19.527 1.00 74.44 91 ILE A O 1
ATOM 753 N N . THR A 1 92 ? 6.657 -18.006 -20.536 1.00 72.56 92 THR A N 1
ATOM 754 C CA . THR A 1 92 ? 5.857 -18.628 -19.477 1.00 72.56 92 THR A CA 1
ATOM 755 C C . THR A 1 92 ? 5.540 -20.053 -19.900 1.00 72.56 92 THR A C 1
ATOM 757 O O . THR A 1 92 ? 4.797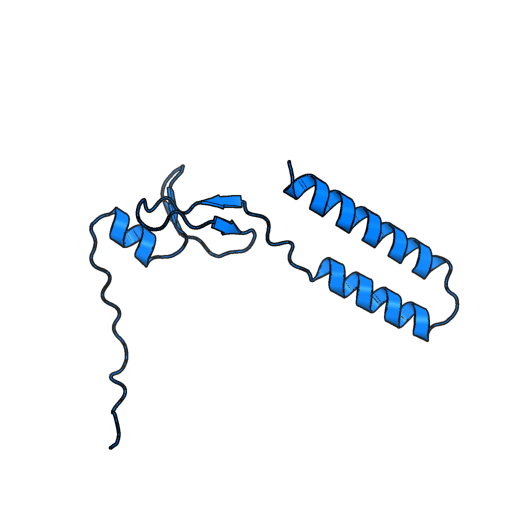 -20.261 -20.855 1.00 72.56 92 THR A O 1
ATOM 760 N N . VAL A 1 93 ? 6.114 -21.032 -19.203 1.00 75.12 93 VAL A N 1
ATOM 761 C CA . VAL A 1 93 ? 5.756 -22.441 -19.382 1.00 75.12 93 VAL A CA 1
ATOM 762 C C . VAL A 1 93 ? 4.540 -22.713 -18.501 1.00 75.12 93 VAL A C 1
ATOM 764 O O . VAL A 1 93 ? 4.640 -22.657 -17.278 1.00 75.12 93 VAL A O 1
ATOM 767 N N . GLY A 1 94 ? 3.384 -22.929 -19.123 1.00 68.62 94 GLY A N 1
ATOM 768 C CA . GLY A 1 94 ? 2.177 -23.412 -18.455 1.00 68.62 94 GLY A CA 1
ATOM 769 C C . GLY A 1 94 ? 1.914 -24.861 -18.843 1.00 68.62 94 GLY A C 1
ATOM 770 O O . GLY A 1 94 ? 2.186 -25.247 -19.981 1.00 68.62 94 GLY A O 1
ATOM 771 N N . GLU A 1 95 ? 1.388 -25.655 -17.910 1.00 60.38 95 GLU A N 1
ATOM 772 C CA . GLU A 1 95 ? 0.828 -26.968 -18.230 1.00 60.38 95 GLU A CA 1
ATOM 773 C C . GLU A 1 95 ? -0.255 -26.782 -19.295 1.00 60.38 95 GLU A C 1
ATOM 775 O O . GLU A 1 95 ? -1.167 -25.965 -19.141 1.00 60.38 95 GLU A O 1
ATOM 780 N N . ALA A 1 96 ? -0.126 -27.501 -20.411 1.00 56.16 96 ALA A N 1
ATOM 781 C CA . ALA A 1 96 ? -1.169 -27.551 -21.417 1.00 56.16 96 ALA A CA 1
ATOM 782 C C . ALA A 1 96 ? -2.460 -28.008 -20.733 1.00 56.16 96 ALA A C 1
ATOM 784 O O . ALA A 1 96 ? -2.550 -29.135 -20.248 1.00 56.16 96 ALA A O 1
ATOM 785 N N . VAL A 1 97 ? -3.459 -27.129 -20.681 1.00 58.00 97 VAL A N 1
ATOM 786 C CA . VAL A 1 97 ? -4.806 -27.516 -20.281 1.00 58.00 97 VAL A CA 1
ATOM 787 C C . VAL A 1 97 ? -5.280 -28.486 -21.357 1.00 58.00 97 VAL A C 1
ATOM 789 O O . VAL A 1 97 ? -5.637 -28.064 -22.460 1.00 58.00 97 VAL A O 1
ATOM 792 N N . CYS A 1 98 ? -5.210 -29.789 -21.075 1.00 50.25 98 CYS A N 1
ATOM 793 C CA . CYS A 1 98 ? -5.870 -30.803 -21.881 1.00 50.25 98 CYS A CA 1
ATOM 794 C C . CYS A 1 98 ? -7.337 -30.393 -21.977 1.00 50.25 98 CYS A C 1
ATOM 796 O O . CYS A 1 98 ? -8.096 -30.500 -21.016 1.00 50.25 98 CYS A O 1
ATOM 798 N N . SER A 1 99 ? -7.712 -29.845 -23.128 1.00 54.97 99 SER A N 1
ATOM 799 C CA . SER A 1 99 ? -9.098 -29.554 -23.445 1.00 54.97 99 SER A CA 1
ATOM 800 C C . SER A 1 99 ? -9.754 -30.899 -23.719 1.00 54.97 99 SER A C 1
ATOM 802 O O . SER A 1 99 ? -9.744 -31.377 -24.852 1.00 54.97 99 SER A O 1
ATOM 804 N N . SER A 1 100 ? -10.240 -31.549 -22.663 1.00 48.50 100 SER A N 1
ATOM 805 C CA . SER A 1 100 ? -11.146 -32.683 -22.792 1.00 48.50 100 SER A CA 1
ATOM 806 C C . SER A 1 100 ? -12.408 -32.170 -23.480 1.00 48.50 100 SER A C 1
ATOM 808 O O . SER A 1 100 ? -13.179 -31.416 -22.886 1.00 48.50 100 SER A O 1
ATOM 810 N N . LYS A 1 101 ? -12.529 -32.494 -24.769 1.00 46.38 101 LYS A N 1
ATOM 811 C CA . LYS A 1 101 ? -13.785 -32.418 -25.515 1.00 46.38 101 LYS A CA 1
ATOM 812 C C . LYS A 1 101 ? -14.798 -33.395 -24.939 1.00 46.38 101 LYS A C 1
ATOM 814 O O . LYS A 1 101 ? -14.359 -34.473 -24.480 1.00 46.38 101 LYS A O 1
#

pLDDT: mean 82.78, std 12.68, range [46.38, 95.38]

Foldseek 3Di:
DVLVVVVVVLVVVLVVLVVCLVPDPDPVVNVVSVVVNVVSVPPPPFDFDAFAPQPVGRDTDTPPQDWDDDPDPHTHSDPVSVCVSVVHDDDDDDDPPPPPD